Protein AF-A0A838YRC4-F1 (afdb_monomer)

Nearest PDB structures (foldseek):
  6oeq-assembly1_A  TM=2.745E-01  e=8.659E+00  Mus musculus

Solvent-accessible surface area (backbone atoms only — not comparable to full-atom values): 8734 Å² total; per-residue (Å²): 133,85,78,80,69,35,36,32,32,67,36,80,66,61,85,56,97,65,85,72,58,69,72,56,49,56,60,42,71,78,48,55,76,68,41,72,48,38,68,69,56,52,49,63,77,38,36,73,79,56,43,75,80,39,99,44,73,64,60,42,50,54,49,49,51,54,52,50,50,51,35,38,74,52,57,20,32,45,80,48,87,72,80,79,70,55,72,71,60,74,70,47,81,44,73,68,51,55,48,53,58,51,69,70,46,85,72,70,79,71,93,57,100,61,56,71,68,56,53,49,54,48,51,52,50,50,52,52,44,66,74,31,78,83,52,46,62,74,71,75,76,116

pLDDT: mean 70.06, std 13.11, range [34.62, 88.12]

Mean predicted aligned error: 16.29 Å

Radius of gyration: 23.84 Å; Cα contacts (8 Å, |Δi|>4): 95; chains: 1; bounding box: 54×50×56 Å

Structure (mmCIF, N/CA/C/O backbone):
data_AF-A0A838YRC4-F1
#
_entry.id   AF-A0A838YRC4-F1
#
loop_
_atom_site.group_PDB
_atom_site.id
_atom_site.type_symbol
_atom_site.label_atom_id
_atom_site.label_alt_id
_atom_site.label_comp_id
_atom_site.label_asym_id
_atom_site.label_entity_id
_atom_site.label_seq_id
_atom_site.pdbx_PDB_ins_code
_atom_site.Cartn_x
_atom_site.Cartn_y
_atom_site.Cartn_z
_atom_site.occupancy
_atom_site.B_iso_or_equiv
_atom_site.auth_seq_id
_atom_site.auth_comp_id
_atom_site.auth_asym_id
_atom_site.auth_atom_id
_atom_site.pdbx_PDB_model_num
ATOM 1 N N . MET A 1 1 ? 15.020 -0.094 -4.199 1.00 34.62 1 MET A N 1
ATOM 2 C CA . MET A 1 1 ? 13.575 0.152 -4.405 1.00 34.62 1 MET A CA 1
ATOM 3 C C . MET A 1 1 ? 12.860 -0.010 -3.074 1.00 34.62 1 MET A C 1
ATOM 5 O O . MET A 1 1 ? 12.968 -1.078 -2.488 1.00 34.62 1 MET A O 1
ATOM 9 N N . ARG A 1 2 ? 12.194 1.032 -2.556 1.00 41.19 2 ARG A N 1
ATOM 10 C CA . ARG A 1 2 ? 11.286 0.878 -1.407 1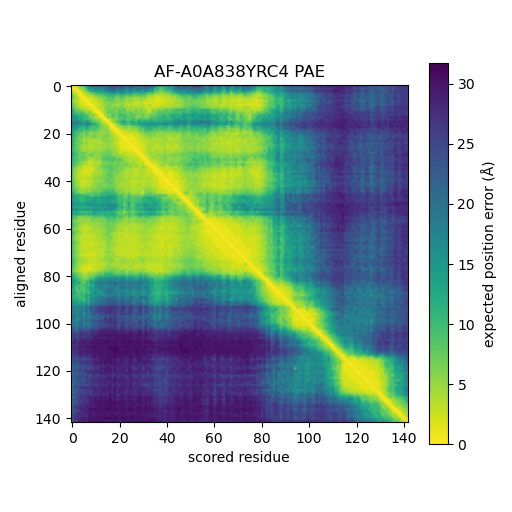.00 41.19 2 ARG A CA 1
ATOM 11 C C . ARG A 1 2 ? 9.990 0.270 -1.941 1.00 41.19 2 ARG A C 1
ATOM 13 O O . ARG A 1 2 ? 9.345 0.881 -2.784 1.00 41.19 2 ARG A O 1
ATOM 20 N N . THR A 1 3 ? 9.649 -0.939 -1.512 1.00 54.81 3 THR A N 1
ATOM 21 C CA . THR A 1 3 ? 8.352 -1.557 -1.811 1.00 54.81 3 THR A CA 1
ATOM 22 C C . THR A 1 3 ? 7.251 -0.694 -1.206 1.00 54.81 3 THR A C 1
ATOM 24 O O . THR A 1 3 ? 7.302 -0.400 -0.010 1.00 54.81 3 THR A O 1
ATOM 27 N N . ALA A 1 4 ? 6.291 -0.254 -2.020 1.00 67.31 4 ALA A N 1
ATOM 28 C CA . ALA A 1 4 ? 5.152 0.512 -1.533 1.00 67.31 4 ALA A CA 1
ATOM 29 C C . ALA A 1 4 ? 4.365 -0.332 -0.521 1.00 67.31 4 ALA A C 1
ATOM 31 O O . ALA A 1 4 ? 4.039 -1.489 -0.785 1.00 67.31 4 ALA A O 1
ATOM 32 N N . THR A 1 5 ? 4.098 0.233 0.656 1.00 79.00 5 THR A 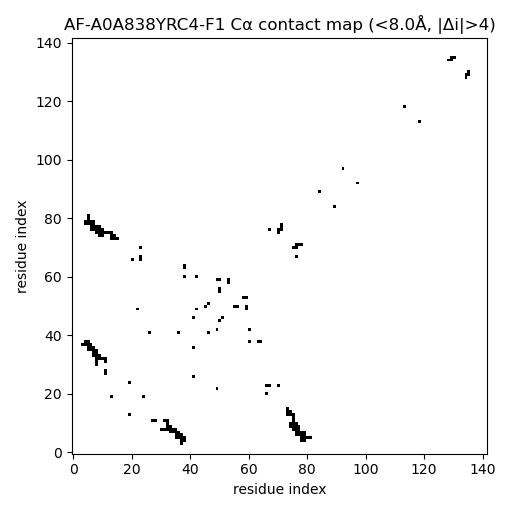N 1
ATOM 33 C CA . THR A 1 5 ? 3.295 -0.436 1.680 1.00 79.00 5 THR A CA 1
ATOM 34 C C . THR A 1 5 ? 1.841 -0.461 1.232 1.00 79.00 5 THR A C 1
ATOM 36 O O . THR A 1 5 ? 1.260 0.589 0.953 1.00 79.00 5 THR A O 1
ATOM 39 N N . ILE A 1 6 ? 1.268 -1.659 1.182 1.00 84.31 6 ILE A N 1
ATOM 40 C CA . ILE A 1 6 ? -0.097 -1.896 0.725 1.00 84.31 6 ILE A CA 1
ATOM 41 C C . ILE A 1 6 ? -1.001 -2.108 1.929 1.00 84.31 6 ILE A C 1
ATOM 43 O O . ILE A 1 6 ? -0.653 -2.828 2.872 1.00 84.31 6 ILE A O 1
ATOM 47 N N . TYR A 1 7 ? -2.165 -1.480 1.872 1.00 85.44 7 TYR A N 1
ATOM 48 C CA . TYR A 1 7 ? -3.171 -1.495 2.914 1.00 85.44 7 TYR A CA 1
ATOM 49 C C . TYR A 1 7 ? -4.457 -2.116 2.371 1.00 85.44 7 TYR A C 1
ATOM 51 O O . TYR A 1 7 ? -4.830 -1.867 1.231 1.00 85.44 7 TYR A O 1
ATOM 59 N N . GLU A 1 8 ? -5.112 -2.937 3.184 1.00 87.06 8 GLU A N 1
ATOM 60 C CA . GLU A 1 8 ? -6.396 -3.569 2.873 1.00 87.06 8 GLU A CA 1
ATOM 61 C C . GLU A 1 8 ? -7.407 -3.213 3.961 1.00 87.06 8 GLU A C 1
ATOM 63 O O . GLU A 1 8 ? -7.113 -3.369 5.156 1.00 87.06 8 GLU A O 1
ATOM 68 N N . VAL A 1 9 ? -8.583 -2.737 3.552 1.00 86.62 9 VAL A N 1
ATOM 69 C CA . VAL A 1 9 ? -9.667 -2.358 4.465 1.00 86.62 9 VAL A CA 1
ATOM 70 C C . VAL A 1 9 ? -10.345 -3.613 4.999 1.00 86.62 9 VAL A C 1
ATOM 72 O O . VAL A 1 9 ? -10.867 -4.425 4.242 1.00 86.62 9 VAL A O 1
ATOM 75 N N . ILE A 1 10 ? -10.343 -3.775 6.319 1.00 84.25 10 ILE A N 1
ATOM 76 C CA . ILE A 1 10 ? -10.989 -4.891 7.023 1.00 84.25 10 ILE A CA 1
ATOM 77 C C . ILE A 1 10 ? -12.352 -4.469 7.569 1.00 84.25 10 ILE A C 1
ATOM 79 O O . ILE A 1 10 ? -13.286 -5.264 7.592 1.00 84.25 10 ILE A O 1
ATOM 83 N N . SER A 1 11 ? -12.448 -3.235 8.061 1.00 81.06 11 SER A N 1
ATOM 84 C CA . SER A 1 11 ? -13.648 -2.697 8.693 1.00 81.06 11 SER A CA 1
ATOM 85 C C . SER A 1 11 ? -13.702 -1.192 8.485 1.00 81.06 11 SER A C 1
ATOM 87 O O . SER A 1 11 ? -12.670 -0.524 8.517 1.00 81.06 11 SER A O 1
ATOM 89 N N . ILE A 1 12 ? -14.911 -0.668 8.304 1.00 76.88 12 ILE A N 1
ATOM 90 C CA . ILE A 1 12 ? -15.170 0.769 8.150 1.00 76.88 12 ILE A CA 1
ATOM 91 C C . ILE A 1 12 ? -15.455 1.401 9.520 1.00 76.88 12 ILE A C 1
ATOM 93 O O . ILE A 1 12 ? -15.085 2.545 9.778 1.00 76.88 12 ILE A O 1
ATOM 97 N N . THR A 1 13 ? -16.053 0.638 10.439 1.00 75.19 13 THR A N 1
ATOM 98 C CA . THR A 1 13 ? -16.368 1.092 11.795 1.00 75.19 13 THR A CA 1
ATOM 99 C C . THR A 1 13 ? -15.331 0.597 12.805 1.00 75.19 13 THR A C 1
ATOM 101 O O . THR A 1 13 ? -14.897 -0.564 12.738 1.00 75.19 13 THR A O 1
ATOM 104 N N . PRO A 1 14 ? -14.891 1.463 13.739 1.00 69.25 14 PRO A N 1
ATOM 105 C CA . PRO A 1 14 ? -13.958 1.066 14.783 1.00 69.25 14 PRO A CA 1
ATOM 106 C C . PRO A 1 14 ? -14.661 0.127 15.763 1.00 69.25 14 PRO A C 1
ATOM 108 O O . PRO A 1 14 ? -15.823 0.319 16.110 1.00 69.25 14 PRO A O 1
ATOM 111 N N . LYS A 1 15 ? -13.946 -0.909 16.214 1.00 67.25 15 LYS A N 1
ATOM 112 C CA . LYS A 1 15 ? -14.446 -1.814 17.267 1.00 67.25 15 LYS A CA 1
ATOM 113 C C . LYS A 1 15 ? -14.405 -1.171 18.651 1.00 67.25 15 LYS A C 1
ATOM 115 O O . LYS A 1 15 ? -15.096 -1.617 19.559 1.00 67.25 15 LYS A O 1
ATOM 120 N N . SER A 1 16 ? -13.552 -0.169 18.820 1.00 63.31 16 SER A N 1
ATOM 121 C CA . SER A 1 16 ? -13.451 0.638 20.026 1.00 63.31 16 SER A CA 1
ATOM 122 C C . SER A 1 16 ? -14.352 1.870 19.898 1.00 63.31 16 SER A C 1
ATOM 124 O O . SER A 1 16 ? -14.577 2.381 18.803 1.00 63.31 16 SER A O 1
ATOM 126 N N . ASN A 1 17 ? -14.830 2.398 21.027 1.00 64.00 17 ASN A N 1
ATOM 127 C CA . ASN A 1 17 ? -15.654 3.615 21.078 1.00 64.00 17 ASN A CA 1
ATOM 128 C C . ASN A 1 17 ? -14.832 4.908 20.836 1.00 64.00 17 ASN A C 1
ATOM 130 O O . ASN A 1 17 ? -15.173 5.985 21.323 1.00 64.00 17 ASN A O 1
ATOM 134 N N . ILE A 1 18 ? -13.695 4.801 20.140 1.00 71.00 18 ILE A N 1
ATOM 135 C CA . ILE A 1 18 ? -12.749 5.894 19.921 1.00 71.00 18 ILE A CA 1
ATOM 136 C C . ILE A 1 18 ? -13.217 6.729 18.729 1.00 71.00 18 ILE A C 1
ATOM 138 O O . ILE A 1 18 ? -13.450 6.222 17.630 1.00 71.00 18 ILE A O 1
ATOM 142 N N . LYS A 1 19 ? -13.316 8.044 18.938 1.00 75.56 19 LYS A N 1
ATOM 143 C CA . LYS A 1 19 ? -13.669 8.997 17.885 1.00 75.56 19 LYS A CA 1
ATOM 144 C C . LYS A 1 19 ? -12.523 9.091 16.872 1.00 75.56 19 LYS A C 1
ATOM 146 O O . LYS A 1 19 ? -11.445 9.595 17.185 1.00 75.56 19 LYS A O 1
ATOM 151 N N . LEU A 1 20 ? -12.751 8.587 15.660 1.00 76.19 20 LEU A N 1
ATOM 152 C CA . LEU A 1 20 ? -11.778 8.659 14.569 1.00 76.19 20 LEU A CA 1
ATOM 153 C C . LEU A 1 20 ? -11.639 10.104 14.057 1.00 76.19 20 LEU A C 1
ATOM 155 O O . LEU A 1 20 ? -12.632 10.833 14.015 1.00 76.19 20 LEU A O 1
ATOM 159 N N . PRO A 1 21 ? -10.440 10.522 13.609 1.00 81.75 21 PRO A N 1
ATOM 160 C CA . PRO A 1 21 ? -10.267 11.806 12.939 1.00 81.75 21 PRO A CA 1
ATOM 161 C C . PRO A 1 21 ? -11.161 11.912 11.694 1.00 81.75 21 PRO A C 1
ATOM 163 O O . PRO A 1 21 ? -11.187 10.992 10.877 1.00 81.75 21 PRO A O 1
ATOM 166 N N . GLU A 1 22 ? -11.825 13.054 11.494 1.00 80.31 22 GLU A N 1
ATOM 167 C CA . GLU A 1 22 ? -12.774 13.270 10.382 1.00 80.31 22 GLU A CA 1
ATOM 168 C C . GLU A 1 22 ? -12.164 12.977 9.005 1.00 80.31 22 GLU A C 1
ATOM 170 O O . GLU A 1 22 ? -12.812 12.415 8.126 1.00 80.31 22 GLU A O 1
ATOM 175 N N . LYS A 1 23 ? -10.881 13.310 8.821 1.00 79.06 23 LYS A N 1
ATOM 176 C CA . LYS A 1 23 ? -10.151 13.033 7.576 1.00 79.06 23 LYS A CA 1
ATOM 177 C C . LYS A 1 23 ? -10.044 11.534 7.295 1.00 79.06 23 LYS A C 1
ATOM 179 O O . LYS A 1 23 ? -10.194 11.121 6.153 1.00 79.06 23 LYS A O 1
ATOM 184 N N . LEU A 1 24 ? -9.794 10.729 8.329 1.00 79.56 24 LEU A N 1
ATOM 185 C CA . LEU A 1 24 ? -9.702 9.276 8.201 1.00 79.56 24 LEU A CA 1
ATOM 186 C C . LEU A 1 24 ? -11.083 8.662 7.958 1.00 79.56 24 LEU A C 1
ATOM 188 O O . LEU A 1 24 ? -11.194 7.755 7.143 1.00 79.56 24 LEU A O 1
ATOM 192 N N . GLN A 1 25 ? -12.126 9.188 8.608 1.00 80.31 25 GLN A N 1
ATOM 193 C CA . GLN A 1 25 ? -13.502 8.765 8.348 1.00 80.31 25 GLN A CA 1
ATOM 194 C C . GLN A 1 25 ? -13.885 9.004 6.890 1.00 80.31 25 GLN A C 1
ATOM 196 O O . GLN A 1 25 ? -14.334 8.073 6.244 1.00 80.31 25 GLN A O 1
ATOM 201 N N . ARG A 1 26 ? -13.622 10.194 6.333 1.00 81.81 26 ARG A N 1
ATOM 202 C CA . ARG A 1 26 ? -13.906 10.477 4.914 1.00 81.81 26 ARG A CA 1
ATOM 203 C C . ARG A 1 26 ? -13.196 9.509 3.966 1.00 81.81 26 ARG A C 1
ATOM 205 O O . ARG A 1 26 ? -13.826 8.994 3.056 1.00 81.81 26 ARG A O 1
ATOM 212 N N . ILE A 1 27 ? -11.911 9.235 4.207 1.00 81.12 27 ILE A N 1
ATOM 213 C CA . ILE A 1 27 ? -11.139 8.292 3.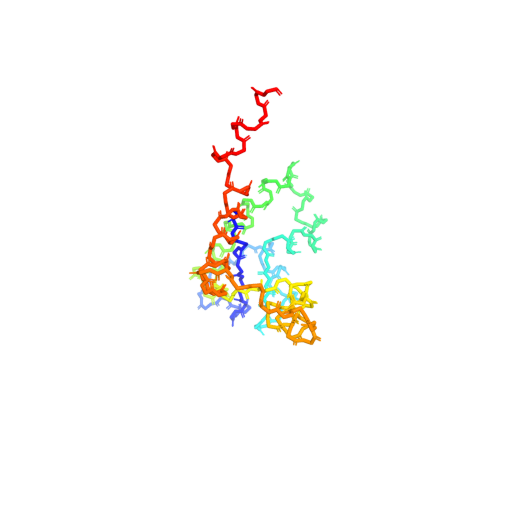383 1.00 81.12 27 ILE A CA 1
ATOM 214 C C . ILE A 1 27 ? -11.730 6.878 3.462 1.00 81.12 27 ILE A C 1
ATOM 216 O O . ILE A 1 27 ? -11.816 6.206 2.444 1.00 81.12 27 ILE A O 1
ATOM 220 N N . LEU A 1 28 ? -12.125 6.418 4.654 1.00 79.19 28 LEU A N 1
ATOM 221 C CA . LEU A 1 28 ? -12.667 5.069 4.843 1.00 79.19 28 LEU A CA 1
ATOM 222 C C . LEU A 1 28 ? -14.129 4.932 4.395 1.00 79.19 28 LEU A C 1
ATOM 224 O O . LEU A 1 28 ? -14.516 3.842 3.998 1.00 79.19 28 LEU A O 1
ATOM 228 N N . SER A 1 29 ? -14.929 6.000 4.445 1.00 79.69 29 SER A N 1
ATOM 229 C CA . SER A 1 29 ? -16.331 5.991 4.002 1.00 79.69 29 SER A CA 1
ATOM 230 C C . SER A 1 29 ? -16.478 5.792 2.496 1.00 79.69 29 SER A C 1
ATOM 232 O O . SER A 1 29 ? -17.451 5.193 2.049 1.00 79.69 29 SER A O 1
ATOM 234 N N . ASP A 1 30 ? -15.517 6.287 1.719 1.00 82.31 30 ASP A N 1
ATOM 235 C CA . ASP A 1 30 ? -15.504 6.145 0.260 1.00 82.31 30 ASP A CA 1
ATOM 236 C C . ASP A 1 30 ? -14.971 4.780 -0.207 1.00 82.31 30 ASP A C 1
ATOM 238 O O . ASP A 1 30 ? -15.011 4.466 -1.399 1.00 82.31 30 ASP A O 1
ATOM 242 N N . GLU A 1 31 ? -14.412 3.987 0.706 1.00 82.25 31 GLU A N 1
ATOM 243 C CA . GLU A 1 31 ? -13.767 2.715 0.411 1.00 82.25 31 GLU A CA 1
ATOM 244 C C . GLU A 1 31 ? -14.650 1.542 0.856 1.00 82.25 31 GLU A C 1
ATOM 246 O O . GLU A 1 31 ? -15.300 1.567 1.900 1.00 82.25 31 GLU A O 1
ATOM 251 N N . SER A 1 32 ? -14.676 0.479 0.053 1.00 83.00 32 SER A N 1
ATOM 252 C CA . SER A 1 32 ? -15.421 -0.742 0.379 1.00 83.00 32 SER A CA 1
ATOM 253 C C . SER A 1 32 ? -14.582 -1.695 1.233 1.00 83.00 32 SER A C 1
ATOM 255 O O . SER A 1 32 ? -13.354 -1.731 1.140 1.00 83.00 32 SER A O 1
ATOM 257 N N . VAL A 1 33 ? -15.237 -2.508 2.070 1.00 85.00 33 VAL A N 1
ATOM 258 C CA . VAL A 1 33 ? -14.544 -3.567 2.822 1.00 85.00 33 VAL A CA 1
ATOM 259 C C . VAL A 1 33 ? -13.889 -4.537 1.836 1.00 85.00 33 VAL A C 1
ATOM 261 O O . VAL A 1 33 ? -14.544 -5.054 0.936 1.00 85.00 33 VAL A O 1
ATOM 264 N N . GLY A 1 34 ? -12.592 -4.789 2.015 1.00 81.00 34 GLY A N 1
ATOM 265 C CA . GLY A 1 34 ? -11.772 -5.592 1.109 1.00 81.00 34 GLY A CA 1
ATOM 266 C C . GLY A 1 34 ? -11.043 -4.789 0.030 1.00 81.00 34 GLY A C 1
ATOM 267 O O . GLY A 1 34 ? -10.242 -5.379 -0.700 1.00 81.00 34 GLY A O 1
ATOM 268 N N . SER A 1 35 ? -11.258 -3.469 -0.068 1.00 83.94 35 SER A N 1
ATOM 269 C CA . SER A 1 35 ? -10.486 -2.635 -0.989 1.00 83.94 35 SER A CA 1
ATOM 270 C C . SER A 1 35 ? -9.010 -2.594 -0.588 1.00 83.94 35 SER A C 1
ATOM 272 O O . SER A 1 35 ? -8.644 -2.690 0.590 1.00 83.94 35 SER A O 1
ATOM 274 N N . ILE A 1 36 ? -8.150 -2.510 -1.601 1.00 85.38 36 ILE A N 1
ATOM 275 C CA . ILE A 1 36 ? -6.698 -2.487 -1.456 1.00 85.38 36 ILE A CA 1
ATOM 276 C C . ILE A 1 36 ? -6.202 -1.171 -2.033 1.00 85.38 36 ILE A C 1
ATOM 278 O O . ILE A 1 36 ? -6.541 -0.833 -3.165 1.00 85.38 36 ILE A O 1
ATOM 282 N N . PHE A 1 37 ? -5.376 -0.459 -1.276 1.00 85.62 37 PHE A N 1
ATOM 283 C CA . PHE A 1 37 ? -4.809 0.806 -1.717 1.00 85.62 37 PHE A CA 1
ATOM 284 C C . PHE A 1 37 ? -3.379 1.007 -1.218 1.00 85.62 37 PHE A C 1
ATOM 286 O O . PHE A 1 37 ? -2.904 0.407 -0.245 1.00 85.62 37 PHE A O 1
ATOM 293 N N . THR A 1 38 ? -2.695 1.928 -1.881 1.00 84.56 38 THR A N 1
ATOM 294 C CA . THR A 1 38 ? -1.406 2.486 -1.481 1.00 84.56 38 THR A CA 1
ATOM 295 C C . THR A 1 38 ? -1.563 3.941 -1.037 1.00 84.56 38 THR A C 1
ATOM 297 O O . THR A 1 38 ? -2.498 4.643 -1.419 1.00 84.56 38 THR A O 1
ATOM 300 N N . ILE A 1 39 ? -0.610 4.436 -0.241 1.00 83.50 39 ILE A N 1
ATOM 301 C CA . ILE A 1 39 ? -0.618 5.840 0.218 1.00 83.50 39 ILE A CA 1
ATOM 302 C C . ILE A 1 39 ? -0.558 6.806 -0.975 1.00 83.50 39 ILE A C 1
ATOM 304 O O . ILE A 1 39 ? -1.204 7.851 -0.964 1.00 83.50 39 ILE A O 1
ATOM 308 N N . SER A 1 40 ? 0.193 6.445 -2.017 1.00 81.94 40 SER A N 1
ATOM 309 C CA . SER A 1 40 ? 0.281 7.204 -3.266 1.00 81.94 40 SER A CA 1
ATOM 310 C C . SER A 1 40 ? -1.066 7.341 -3.973 1.00 81.94 40 SER A C 1
ATOM 312 O O . SER A 1 40 ? -1.389 8.426 -4.446 1.00 81.94 40 SER A O 1
ATOM 314 N N . GLU A 1 41 ? -1.865 6.275 -4.025 1.00 83.31 41 GLU A N 1
ATOM 315 C CA . GLU A 1 41 ? -3.188 6.307 -4.662 1.00 83.31 41 GLU A CA 1
ATOM 316 C C . GLU A 1 41 ? -4.156 7.195 -3.884 1.00 83.31 41 GLU A C 1
ATOM 318 O O . GLU A 1 41 ? -4.823 8.031 -4.490 1.00 83.31 41 GLU A O 1
ATOM 323 N N . ILE A 1 42 ? -4.164 7.100 -2.549 1.00 83.62 42 ILE A N 1
ATOM 324 C CA . ILE A 1 42 ? -4.970 7.987 -1.696 1.00 83.62 42 ILE A CA 1
ATOM 325 C C . ILE A 1 42 ? -4.558 9.446 -1.890 1.00 83.62 42 ILE A C 1
ATOM 327 O O . ILE A 1 42 ? -5.417 10.312 -2.038 1.00 83.62 42 ILE A O 1
ATOM 331 N N . LEU A 1 43 ? -3.257 9.737 -1.916 1.00 80.94 43 LEU A N 1
ATOM 332 C CA . LEU A 1 43 ? -2.775 11.103 -2.123 1.00 80.94 43 LEU A CA 1
ATOM 333 C C . LEU A 1 43 ? -3.161 11.667 -3.485 1.00 80.94 43 LEU A C 1
ATOM 335 O O . LEU A 1 43 ? -3.428 12.860 -3.574 1.00 80.94 43 LEU A O 1
ATOM 339 N N . ASN A 1 44 ? -3.197 10.837 -4.525 1.00 81.44 44 ASN A N 1
ATOM 340 C CA . ASN A 1 44 ? -3.642 11.269 -5.844 1.00 81.44 44 ASN A CA 1
ATOM 341 C C . ASN A 1 44 ? -5.163 11.492 -5.864 1.00 81.44 44 ASN A C 1
ATOM 343 O O . ASN A 1 44 ? -5.609 12.564 -6.277 1.00 81.44 44 ASN A O 1
ATOM 347 N N . LYS A 1 45 ? -5.940 10.527 -5.348 1.00 81.12 45 LYS A N 1
ATOM 348 C CA . LYS A 1 45 ? -7.414 10.550 -5.314 1.00 81.12 45 LYS A CA 1
ATOM 349 C C . LYS A 1 45 ? -7.961 11.709 -4.475 1.00 81.12 45 LYS A C 1
ATOM 351 O O . LYS A 1 45 ? -8.877 12.397 -4.904 1.00 81.12 45 LYS A O 1
ATOM 356 N N . TYR A 1 46 ? -7.353 11.971 -3.320 1.00 75.31 46 TYR A N 1
ATOM 357 C CA . TYR A 1 46 ? -7.784 13.002 -2.369 1.00 75.31 46 TYR A CA 1
ATOM 358 C C . TYR A 1 46 ? -6.842 14.206 -2.318 1.00 75.31 46 TYR A C 1
ATOM 360 O O . TYR A 1 46 ? -6.832 14.950 -1.334 1.00 75.31 46 TYR A O 1
ATOM 368 N N . SER A 1 47 ? -6.046 14.414 -3.369 1.00 70.38 47 SER A N 1
ATOM 369 C CA . SER A 1 47 ? -5.079 15.514 -3.464 1.00 70.38 47 SER A CA 1
ATOM 370 C C . SER A 1 47 ? -5.704 16.858 -3.080 1.00 70.38 47 SER A C 1
ATOM 372 O O . SER A 1 47 ? -5.174 17.539 -2.211 1.00 70.38 47 SER A O 1
ATOM 374 N N . ALA A 1 48 ? -6.876 17.203 -3.613 1.00 67.75 48 ALA A N 1
ATOM 375 C CA . ALA A 1 48 ? -7.546 18.467 -3.303 1.00 67.75 48 ALA A CA 1
ATOM 376 C C . ALA A 1 48 ? -8.038 18.585 -1.843 1.00 67.75 48 ALA A C 1
ATOM 378 O O . ALA A 1 48 ? -7.916 19.652 -1.243 1.00 67.75 48 ALA A O 1
ATOM 379 N N . SER A 1 49 ? -8.569 17.512 -1.238 1.00 67.19 49 SER A N 1
ATOM 380 C CA . SER A 1 49 ? -9.147 17.573 0.118 1.00 67.19 49 SER A CA 1
ATOM 381 C C . SER A 1 49 ? -8.115 17.381 1.230 1.00 67.19 49 SER A C 1
ATOM 383 O O . SER A 1 49 ? -8.303 17.877 2.340 1.00 67.19 49 SER A O 1
ATOM 385 N N . ILE A 1 50 ? -7.042 16.633 0.958 1.00 64.88 50 ILE A N 1
ATOM 386 C CA . ILE A 1 50 ? -5.968 16.377 1.919 1.00 64.88 50 ILE A CA 1
ATOM 387 C C . ILE A 1 50 ? -4.919 17.485 1.836 1.00 64.88 50 ILE A C 1
ATOM 389 O O . ILE A 1 50 ? -4.503 17.970 2.886 1.00 64.88 50 ILE A O 1
ATOM 393 N N . LEU A 1 51 ? -4.510 17.917 0.634 1.00 63.75 51 LEU A N 1
ATOM 394 C CA . LEU A 1 51 ? -3.429 18.901 0.470 1.00 63.75 51 LEU A CA 1
ATOM 395 C C . LEU A 1 51 ? -3.860 20.340 0.765 1.00 63.75 51 LEU A C 1
ATOM 397 O O . LEU A 1 51 ? -2.996 21.146 1.087 1.00 63.75 51 LEU A O 1
ATOM 401 N N . SER A 1 52 ? -5.156 20.671 0.737 1.00 65.56 52 SER A N 1
ATOM 402 C CA . SER A 1 52 ? -5.636 22.027 1.063 1.00 65.56 52 SER A CA 1
ATOM 403 C C . SER A 1 52 ? -5.264 22.490 2.479 1.00 65.56 52 SER A C 1
ATOM 405 O O . SER A 1 52 ? -5.205 23.687 2.737 1.00 65.56 52 SER A O 1
ATOM 407 N N . GLY A 1 53 ? -4.966 21.552 3.388 1.00 66.75 53 GLY A N 1
ATOM 408 C CA . GLY A 1 53 ? -4.533 21.838 4.757 1.00 66.75 53 GLY A CA 1
ATOM 409 C C . GLY A 1 53 ? -3.026 21.731 5.018 1.00 66.75 53 GLY A C 1
ATOM 410 O O . GLY A 1 53 ? -2.621 21.923 6.164 1.00 66.75 53 GLY A O 1
ATOM 411 N N . TYR A 1 54 ? -2.190 21.397 4.024 1.00 74.12 54 TYR A N 1
ATOM 412 C CA . TYR A 1 54 ? -0.749 21.182 4.231 1.00 74.12 54 TYR A CA 1
ATOM 413 C C . TYR A 1 54 ? 0.103 21.948 3.219 1.00 74.12 54 TYR A C 1
ATOM 415 O O . TYR A 1 54 ? -0.143 21.914 2.020 1.00 74.12 54 TYR A O 1
ATOM 423 N N . LYS A 1 55 ? 1.181 22.579 3.706 1.00 70.81 55 LYS A N 1
ATOM 424 C CA . LYS A 1 55 ? 2.118 23.350 2.870 1.00 70.81 55 LYS A CA 1
ATOM 425 C C . LYS A 1 55 ? 2.857 22.501 1.827 1.00 70.81 55 LYS A C 1
ATOM 427 O O . LYS A 1 55 ? 3.234 23.028 0.788 1.00 70.81 55 LYS A O 1
ATOM 432 N N . THR A 1 56 ? 3.094 21.213 2.093 1.00 80.75 56 THR A N 1
ATOM 433 C CA . THR A 1 56 ? 3.846 20.323 1.191 1.00 80.75 56 THR A CA 1
ATOM 434 C C . THR A 1 56 ? 3.237 18.922 1.111 1.00 80.75 56 THR A C 1
ATOM 436 O O . THR A 1 56 ? 2.616 18.430 2.060 1.00 80.75 56 THR A O 1
ATOM 439 N N . LYS A 1 57 ? 3.465 18.241 -0.023 1.00 79.75 57 LYS A N 1
ATOM 440 C CA . LYS A 1 57 ? 3.043 16.844 -0.243 1.00 79.75 57 LYS A CA 1
ATOM 441 C C . LYS A 1 57 ? 3.656 15.879 0.776 1.00 79.75 57 LYS A C 1
ATOM 443 O O . LYS A 1 57 ? 3.008 14.918 1.173 1.00 79.75 57 LYS A O 1
ATOM 448 N N . GLU A 1 58 ? 4.876 16.149 1.231 1.00 81.25 58 GLU A N 1
ATOM 449 C CA . GLU A 1 58 ? 5.574 15.325 2.224 1.00 81.25 58 GLU A CA 1
ATOM 450 C C . GLU A 1 58 ? 4.911 15.386 3.602 1.00 81.25 58 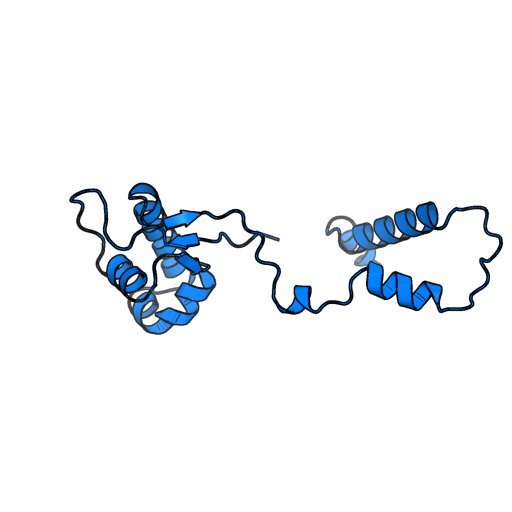GLU A C 1
ATOM 452 O O . GLU A 1 58 ? 4.743 14.358 4.258 1.00 81.25 58 GLU A O 1
ATOM 457 N N . VAL A 1 59 ? 4.464 16.570 4.032 1.00 81.19 59 VAL A N 1
ATOM 458 C CA . VAL A 1 59 ? 3.749 16.720 5.309 1.00 81.19 59 VAL A CA 1
ATOM 459 C C . VAL A 1 59 ? 2.403 15.992 5.257 1.00 81.19 59 VAL A C 1
ATOM 461 O O . VAL A 1 59 ? 2.041 15.292 6.207 1.00 81.19 59 VAL A O 1
ATOM 464 N N . ALA A 1 60 ? 1.690 16.079 4.132 1.00 80.31 60 ALA A N 1
ATOM 465 C CA . ALA A 1 60 ? 0.463 15.316 3.917 1.00 80.31 60 ALA A CA 1
ATOM 466 C C . ALA A 1 60 ? 0.714 13.797 3.938 1.00 80.31 60 ALA A C 1
ATOM 468 O O . ALA A 1 60 ? -0.031 13.059 4.584 1.00 80.31 60 ALA A O 1
ATOM 469 N N . TYR A 1 61 ? 1.796 13.341 3.300 1.00 84.69 61 TYR A N 1
ATOM 470 C CA . TYR A 1 61 ? 2.211 11.937 3.289 1.00 84.69 61 TYR A CA 1
ATOM 471 C C . TYR A 1 61 ? 2.493 11.411 4.705 1.00 84.69 61 TYR A C 1
ATOM 473 O O . TYR A 1 61 ? 1.945 10.384 5.108 1.00 84.69 61 TYR A O 1
ATOM 481 N N . ASN A 1 62 ? 3.280 12.142 5.497 1.00 83.44 62 ASN A N 1
ATOM 482 C CA . ASN A 1 62 ? 3.588 11.761 6.880 1.00 83.44 62 ASN A CA 1
ATOM 483 C C . ASN A 1 62 ? 2.339 11.771 7.770 1.00 83.44 62 ASN A C 1
ATOM 485 O O . ASN A 1 62 ? 2.163 10.894 8.616 1.00 83.44 62 ASN A O 1
ATOM 489 N N . THR A 1 63 ? 1.430 12.722 7.548 1.00 84.06 63 THR A N 1
ATOM 490 C CA . THR A 1 63 ? 0.167 12.767 8.290 1.00 84.06 63 THR A CA 1
ATOM 491 C C . THR A 1 63 ? -0.720 11.568 7.957 1.00 84.06 63 THR A C 1
ATOM 493 O O . THR A 1 63 ? -1.290 10.959 8.861 1.00 84.06 63 THR A O 1
ATOM 496 N N . LEU A 1 64 ? -0.787 11.168 6.684 1.00 86.19 64 LEU A N 1
ATOM 497 C CA . LEU A 1 64 ? -1.491 9.956 6.261 1.00 86.19 64 LEU A CA 1
ATOM 498 C C . LEU A 1 64 ? -0.898 8.688 6.872 1.00 86.19 64 LEU A C 1
ATOM 500 O O . LEU A 1 64 ? -1.654 7.823 7.304 1.00 86.19 64 LEU A O 1
ATOM 504 N N . ILE A 1 65 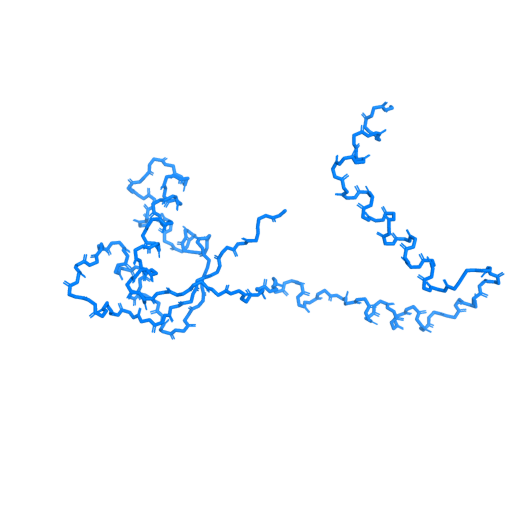? 0.430 8.584 6.968 1.00 86.69 65 ILE A N 1
ATOM 505 C CA . ILE A 1 65 ? 1.078 7.463 7.665 1.00 86.69 65 ILE A CA 1
ATOM 506 C C . ILE A 1 65 ? 0.601 7.383 9.115 1.00 86.69 65 ILE A C 1
ATOM 508 O O . ILE A 1 65 ? 0.237 6.302 9.581 1.00 86.69 65 ILE A O 1
ATOM 512 N N . ASN A 1 66 ? 0.561 8.515 9.817 1.00 87.12 66 ASN A N 1
ATOM 513 C CA . ASN A 1 66 ? 0.110 8.553 11.205 1.00 87.12 66 ASN A CA 1
ATOM 514 C C . ASN A 1 66 ? -1.371 8.162 11.331 1.00 87.12 66 ASN A C 1
ATOM 516 O O . ASN A 1 66 ? -1.721 7.361 12.198 1.00 87.12 66 ASN A O 1
ATOM 520 N N . LEU A 1 67 ? -2.232 8.647 10.432 1.00 86.44 67 LEU A N 1
ATOM 521 C CA . LEU A 1 67 ? -3.651 8.273 10.396 1.00 86.44 67 LEU A CA 1
ATOM 522 C C . LEU A 1 67 ? -3.850 6.777 10.114 1.00 86.44 67 LEU A C 1
ATOM 524 O O . LEU A 1 67 ? -4.649 6.126 10.784 1.00 86.44 67 LEU A O 1
ATOM 528 N N . LEU A 1 68 ? -3.095 6.208 9.173 1.00 87.12 68 LEU A N 1
ATOM 529 C CA . LEU A 1 68 ? -3.145 4.777 8.867 1.00 87.12 68 LEU A CA 1
ATOM 530 C C . LEU A 1 68 ? -2.570 3.919 9.999 1.00 87.12 68 LEU A C 1
ATOM 532 O O . LEU A 1 68 ? -3.036 2.802 10.212 1.00 87.12 68 LEU A O 1
ATOM 536 N N . SER A 1 69 ? -1.604 4.434 10.762 1.00 87.75 69 SER A N 1
ATOM 537 C CA . SER A 1 69 ? -1.113 3.781 11.981 1.00 87.75 69 SER A CA 1
ATOM 538 C C . SER A 1 69 ? -2.222 3.663 13.034 1.00 87.75 69 SER A C 1
ATOM 540 O O . SER A 1 69 ? -2.427 2.586 13.597 1.00 87.75 69 SER A O 1
ATOM 542 N N . ILE A 1 70 ? -3.007 4.731 13.227 1.00 86.00 70 ILE A N 1
ATOM 543 C CA . ILE A 1 70 ? -4.198 4.715 14.093 1.00 86.00 70 ILE A CA 1
ATOM 544 C C . ILE A 1 70 ? -5.226 3.715 13.550 1.00 86.00 70 ILE A C 1
ATOM 546 O O . ILE A 1 70 ? -5.663 2.830 14.282 1.00 86.00 70 ILE A O 1
ATOM 550 N N . ALA A 1 71 ? -5.545 3.776 12.254 1.00 85.69 71 ALA A N 1
ATOM 551 C CA . ALA A 1 71 ? -6.495 2.858 11.622 1.00 85.69 71 ALA A CA 1
ATOM 552 C C . ALA A 1 71 ? -6.083 1.382 11.773 1.00 85.69 71 ALA A C 1
ATOM 554 O O . ALA A 1 71 ? -6.920 0.505 11.993 1.00 85.69 71 ALA A O 1
ATOM 555 N N . LYS A 1 72 ? -4.778 1.105 11.699 1.00 87.50 72 LYS A N 1
ATOM 556 C CA . LYS A 1 72 ? -4.211 -0.227 11.914 1.00 87.50 72 LYS A CA 1
ATOM 557 C C . LYS A 1 72 ? -4.341 -0.681 13.365 1.00 87.50 72 LYS A C 1
ATOM 559 O O . LYS A 1 72 ? -4.689 -1.837 13.603 1.00 87.50 72 LYS A O 1
ATOM 564 N N . LYS A 1 73 ? -4.092 0.212 14.328 1.00 86.25 73 LYS A N 1
ATOM 565 C CA . LYS A 1 73 ? -4.277 -0.068 15.760 1.00 86.25 73 LYS A CA 1
ATOM 566 C C . LYS A 1 73 ? -5.736 -0.418 16.072 1.00 86.25 73 LYS A C 1
ATOM 568 O O . LYS A 1 73 ? -5.987 -1.388 16.781 1.00 86.25 73 LYS A O 1
ATOM 573 N N . GLU A 1 74 ? -6.670 0.290 15.442 1.00 84.00 74 GLU A N 1
ATOM 574 C CA . GLU A 1 74 ? -8.116 0.057 15.562 1.00 84.00 74 GLU A CA 1
ATOM 575 C C . GLU 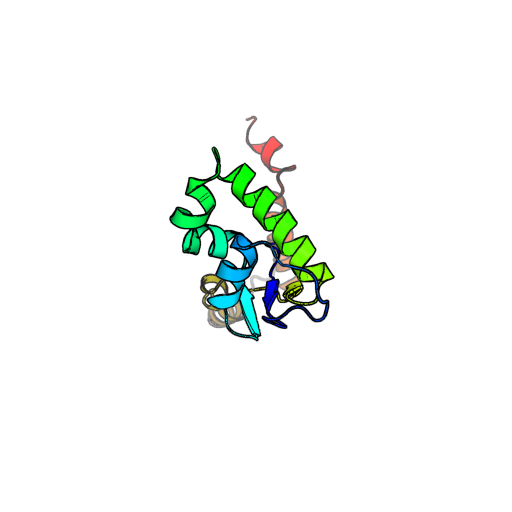A 1 74 ? -8.647 -1.111 14.713 1.00 84.00 74 GLU A C 1
ATOM 577 O O . GLU A 1 74 ? -9.849 -1.374 14.692 1.00 84.00 74 GLU A O 1
ATOM 582 N N . LYS A 1 75 ? -7.762 -1.853 14.030 1.00 85.31 75 LYS A N 1
ATOM 583 C CA . LYS A 1 75 ? -8.099 -2.998 13.164 1.00 85.31 75 LYS A CA 1
ATOM 584 C C . LYS A 1 75 ? -9.063 -2.656 12.015 1.00 85.31 75 LYS A C 1
ATOM 586 O O . LYS A 1 75 ? -9.750 -3.542 11.511 1.00 85.31 75 LYS A O 1
ATOM 591 N N . LEU A 1 76 ? -9.080 -1.398 11.573 1.00 85.56 76 LEU A N 1
ATOM 592 C CA . LEU A 1 76 ? -9.826 -0.948 10.390 1.00 85.56 76 LEU A CA 1
ATOM 593 C C . LEU A 1 76 ? -9.118 -1.365 9.102 1.00 85.56 76 LEU A C 1
ATOM 595 O O . LEU A 1 76 ? -9.749 -1.721 8.113 1.00 85.56 76 LEU A O 1
ATOM 599 N N . VAL A 1 77 ? -7.787 -1.348 9.131 1.00 88.12 77 VAL A N 1
ATOM 600 C CA . VAL A 1 77 ? -6.934 -1.595 7.970 1.00 88.12 77 VAL A CA 1
ATOM 601 C C . VAL A 1 77 ? -5.794 -2.528 8.373 1.00 88.12 77 VAL A C 1
ATOM 603 O O . VAL A 1 77 ? -5.210 -2.376 9.448 1.00 88.12 77 VAL A O 1
ATOM 606 N N . LYS A 1 78 ? -5.432 -3.487 7.516 1.00 87.38 78 LYS A N 1
ATOM 607 C CA . LYS A 1 78 ? -4.224 -4.315 7.687 1.00 87.38 78 LYS A CA 1
ATOM 608 C C . LYS A 1 78 ? -3.211 -4.006 6.602 1.00 87.38 78 LYS A C 1
ATOM 610 O O . LYS A 1 78 ? -3.556 -3.650 5.484 1.00 87.38 78 LYS A O 1
ATOM 615 N N . THR A 1 79 ? -1.939 -4.173 6.944 1.00 85.56 79 THR A N 1
ATOM 616 C CA . THR A 1 79 ? -0.872 -4.173 5.946 1.00 85.56 79 THR A CA 1
ATOM 617 C C . THR A 1 79 ? -0.847 -5.536 5.275 1.00 85.56 79 THR A C 1
ATOM 619 O O . THR A 1 79 ? -0.680 -6.549 5.959 1.00 85.56 79 THR A O 1
ATOM 622 N N . THR A 1 80 ? -0.960 -5.566 3.954 1.00 78.56 80 THR A N 1
ATOM 623 C CA . THR A 1 80 ? -0.925 -6.816 3.197 1.00 78.56 80 THR A CA 1
ATOM 624 C C . THR A 1 80 ? 0.444 -6.961 2.544 1.00 78.56 80 THR A C 1
ATOM 626 O O . THR A 1 80 ? 0.945 -6.041 1.908 1.00 78.56 80 THR A O 1
ATOM 629 N N . ARG A 1 81 ? 1.068 -8.137 2.687 1.00 65.44 81 ARG A N 1
ATOM 630 C CA . ARG A 1 81 ? 2.321 -8.476 1.984 1.00 65.44 81 ARG A CA 1
ATOM 631 C C . ARG A 1 81 ? 2.089 -8.933 0.542 1.00 65.44 81 ARG A C 1
ATOM 633 O O . ARG A 1 81 ? 2.996 -9.496 -0.061 1.00 65.44 81 ARG A O 1
ATOM 640 N N . LYS A 1 82 ? 0.881 -8.741 0.000 1.00 60.19 82 LYS A N 1
ATOM 641 C CA . LYS A 1 82 ? 0.604 -9.044 -1.402 1.00 60.19 82 LYS A CA 1
ATOM 642 C C . LYS A 1 82 ? 1.567 -8.203 -2.228 1.00 60.19 82 LYS A C 1
ATOM 644 O O . LYS A 1 82 ? 1.509 -6.982 -2.193 1.00 60.19 82 LYS A O 1
ATOM 649 N N . THR A 1 83 ? 2.480 -8.854 -2.930 1.00 57.41 83 THR A N 1
ATOM 650 C CA . THR A 1 83 ? 3.230 -8.222 -4.006 1.00 57.41 83 THR A CA 1
ATOM 651 C C . THR A 1 83 ? 2.213 -7.836 -5.068 1.00 57.41 83 THR A C 1
ATOM 653 O O . THR A 1 83 ? 1.749 -8.700 -5.807 1.00 57.41 83 THR A O 1
ATOM 656 N N . ILE A 1 84 ? 1.813 -6.563 -5.107 1.00 58.28 84 ILE A N 1
ATOM 657 C CA . ILE A 1 84 ? 1.103 -6.034 -6.270 1.00 58.28 84 ILE A CA 1
ATOM 658 C C . ILE A 1 84 ? 2.142 -5.994 -7.378 1.00 58.28 84 ILE A C 1
ATOM 660 O O . ILE A 1 84 ? 3.040 -5.150 -7.382 1.00 58.28 84 ILE A O 1
ATOM 664 N N . ILE A 1 85 ? 2.061 -6.982 -8.260 1.00 59.56 85 ILE A N 1
ATOM 665 C CA . ILE A 1 85 ? 2.786 -6.968 -9.516 1.00 59.56 85 ILE A CA 1
ATOM 666 C C . ILE A 1 85 ? 2.169 -5.809 -10.306 1.00 59.56 85 ILE A C 1
ATOM 668 O O . ILE A 1 85 ? 0.951 -5.781 -10.484 1.00 59.56 85 ILE A O 1
ATOM 672 N N . PRO A 1 86 ? 2.946 -4.790 -10.708 1.00 59.91 86 PRO A N 1
ATOM 673 C CA . PRO A 1 86 ? 2.404 -3.725 -11.536 1.00 59.91 86 PRO A CA 1
ATOM 674 C C . PRO A 1 86 ? 1.746 -4.327 -12.782 1.00 59.91 86 PRO A C 1
ATOM 676 O O . PRO A 1 86 ? 2.329 -5.218 -13.388 1.00 59.91 86 PRO A O 1
ATOM 679 N N . LYS A 1 87 ? 0.577 -3.833 -13.208 1.00 59.84 87 LYS A N 1
ATOM 680 C CA . LYS A 1 87 ? -0.149 -4.398 -14.368 1.00 59.84 87 LYS A CA 1
ATOM 681 C C . LYS A 1 87 ? 0.704 -4.486 -15.640 1.00 59.84 87 LYS A C 1
ATOM 683 O O . LYS A 1 87 ? 0.569 -5.421 -16.415 1.00 59.84 87 LYS A O 1
ATOM 688 N N . TYR A 1 88 ? 1.631 -3.545 -15.842 1.00 60.91 88 TYR A N 1
ATOM 689 C CA . TYR A 1 88 ? 2.564 -3.612 -16.973 1.00 60.91 88 TYR A CA 1
ATOM 690 C C . TYR A 1 88 ? 3.492 -4.834 -16.902 1.00 60.91 88 TYR A C 1
ATOM 692 O O . TYR A 1 88 ? 3.921 -5.329 -17.932 1.00 60.91 88 TYR A O 1
ATOM 700 N N . PHE A 1 89 ? 3.797 -5.314 -15.696 1.00 63.53 89 PHE A N 1
ATOM 701 C CA . PHE A 1 89 ? 4.667 -6.453 -15.428 1.00 63.53 89 PHE A CA 1
ATOM 702 C C . PHE A 1 89 ? 3.932 -7.789 -15.593 1.00 63.53 89 PHE A C 1
ATOM 704 O O . PHE A 1 89 ? 4.562 -8.779 -15.943 1.00 63.53 89 PHE A O 1
ATOM 711 N N . GLU A 1 90 ? 2.606 -7.816 -15.412 1.00 61.78 90 GLU A N 1
ATOM 712 C CA . GLU A 1 90 ? 1.765 -8.964 -15.796 1.00 61.78 90 GLU A CA 1
ATOM 713 C C . GLU A 1 90 ? 1.783 -9.189 -17.315 1.00 61.78 90 GLU A C 1
ATOM 715 O O . GLU A 1 90 ? 1.730 -10.325 -17.775 1.00 61.78 90 GLU A O 1
ATOM 720 N N . ASN A 1 91 ? 1.931 -8.102 -18.079 1.00 66.88 91 ASN A N 1
ATOM 721 C CA . ASN A 1 91 ? 2.002 -8.119 -19.539 1.00 66.88 91 ASN A CA 1
ATOM 722 C C . ASN A 1 91 ? 3.436 -8.217 -20.085 1.00 66.88 91 ASN A C 1
ATOM 724 O O . ASN A 1 91 ? 3.616 -8.254 -21.302 1.00 66.88 91 ASN A O 1
ATOM 728 N N . LEU A 1 92 ? 4.463 -8.221 -19.226 1.00 70.06 92 LEU A N 1
ATOM 729 C CA . LEU A 1 92 ? 5.835 -8.404 -19.687 1.00 70.06 92 LEU A CA 1
ATOM 730 C C . LEU A 1 92 ? 6.033 -9.852 -20.120 1.00 70.06 92 LEU A C 1
ATOM 732 O O . LEU A 1 92 ? 5.768 -10.798 -19.378 1.00 70.06 92 LEU A O 1
ATOM 736 N N . GLU A 1 93 ? 6.570 -10.009 -21.321 1.00 66.81 93 GLU A N 1
ATOM 737 C CA . GLU A 1 93 ? 7.004 -11.293 -21.842 1.00 66.81 93 GLU A CA 1
ATOM 738 C C . GLU A 1 93 ? 7.992 -11.948 -20.865 1.00 66.81 93 GLU A C 1
ATOM 740 O O . GLU A 1 93 ? 9.093 -11.452 -20.607 1.00 66.81 93 GLU A O 1
ATOM 745 N N . THR A 1 94 ? 7.561 -13.054 -20.256 1.00 69.44 94 THR A N 1
ATOM 746 C CA . THR A 1 94 ? 8.329 -13.741 -19.214 1.00 69.44 94 THR A CA 1
ATOM 747 C C . THR A 1 94 ? 9.594 -14.387 -19.778 1.00 69.44 94 THR A C 1
ATOM 749 O O . THR A 1 94 ? 9.726 -14.629 -20.976 1.00 69.44 94 THR A O 1
ATOM 752 N N . ILE A 1 95 ? 10.527 -14.772 -18.904 1.00 59.84 95 ILE A N 1
ATOM 753 C CA . ILE A 1 95 ? 11.704 -15.563 -19.302 1.00 59.84 95 ILE A CA 1
ATOM 754 C C . ILE A 1 95 ? 11.282 -16.840 -20.044 1.00 59.84 95 ILE A C 1
ATOM 756 O O . ILE A 1 95 ? 11.951 -17.236 -20.990 1.00 59.84 95 ILE A O 1
ATOM 760 N N . ALA A 1 96 ? 10.164 -17.462 -19.657 1.00 61.72 96 ALA A N 1
ATOM 761 C CA . ALA A 1 96 ? 9.626 -18.630 -20.348 1.00 61.72 96 ALA A CA 1
ATOM 762 C C . ALA A 1 96 ? 9.169 -18.301 -21.780 1.00 61.72 96 ALA A C 1
ATOM 764 O O . ALA A 1 96 ? 9.402 -19.102 -22.682 1.00 61.72 96 ALA A O 1
ATOM 765 N N . TYR A 1 97 ? 8.591 -17.115 -21.996 1.00 69.12 97 TYR A N 1
ATOM 766 C CA . TYR A 1 97 ? 8.242 -16.615 -23.326 1.00 69.12 97 TYR A CA 1
ATOM 767 C C . TYR A 1 97 ? 9.492 -16.361 -24.180 1.00 69.12 97 TYR A C 1
ATOM 769 O O . TYR A 1 97 ? 9.604 -16.872 -25.289 1.00 69.12 97 TYR A O 1
ATOM 777 N N . TRP A 1 98 ? 10.500 -15.662 -23.656 1.00 61.41 98 TRP A N 1
ATOM 778 C CA . TRP A 1 98 ? 11.747 -15.456 -24.402 1.00 61.41 98 TRP A CA 1
ATOM 779 C C . TRP A 1 98 ? 12.487 -16.771 -24.665 1.00 61.41 98 TRP A C 1
ATOM 781 O O . TRP A 1 98 ? 13.033 -16.978 -25.745 1.00 61.41 98 TRP A O 1
ATOM 791 N N . GLN A 1 99 ? 12.463 -17.707 -23.714 1.00 58.56 99 GLN A N 1
ATOM 792 C CA . GLN A 1 99 ? 13.009 -19.049 -23.905 1.00 58.56 99 GLN A CA 1
ATOM 793 C C . GLN A 1 99 ? 12.248 -19.844 -24.970 1.00 58.56 99 GLN A C 1
ATOM 795 O O . GLN A 1 99 ? 12.890 -20.604 -25.693 1.00 58.56 99 GLN A O 1
ATOM 800 N N . SER A 1 100 ? 10.925 -19.702 -25.093 1.00 62.41 100 SER A N 1
ATOM 801 C CA . SER A 1 100 ? 10.160 -20.387 -26.142 1.00 62.41 100 SER A CA 1
ATOM 802 C C . SER A 1 100 ? 10.451 -19.802 -27.527 1.00 62.41 100 SER A C 1
ATOM 804 O O . SER A 1 100 ? 10.664 -20.573 -28.463 1.00 62.41 100 SER A O 1
ATOM 806 N N . GLN A 1 101 ? 10.598 -18.476 -27.637 1.00 62.81 101 GLN A N 1
ATOM 807 C CA . GLN A 1 101 ? 11.063 -17.807 -28.860 1.00 62.81 101 GLN A CA 1
ATOM 808 C C . GLN A 1 101 ? 12.480 -18.265 -29.253 1.00 62.81 101 GLN A C 1
ATOM 810 O O . GLN A 1 101 ? 12.741 -18.607 -30.407 1.00 62.81 101 GLN A O 1
ATOM 815 N N . LEU A 1 102 ? 13.396 -18.367 -28.283 1.00 57.19 102 LEU A N 1
ATOM 816 C CA . LEU A 1 102 ? 14.773 -18.814 -28.521 1.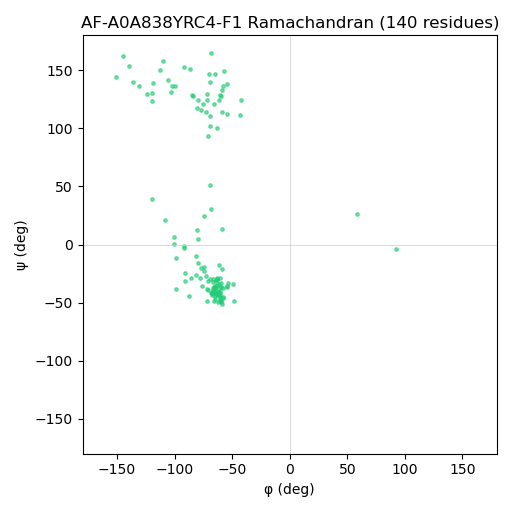00 57.19 102 LEU A CA 1
ATOM 817 C C . LEU A 1 102 ? 14.880 -20.313 -28.839 1.00 57.19 102 LEU A C 1
ATOM 819 O O . LEU A 1 102 ? 15.746 -20.694 -29.624 1.00 57.19 102 LEU A O 1
ATOM 823 N N . ARG A 1 103 ? 13.998 -21.167 -28.298 1.00 56.59 103 ARG A N 1
ATOM 824 C CA . ARG A 1 103 ? 13.933 -22.601 -28.655 1.00 56.59 103 ARG A CA 1
ATOM 825 C C . ARG A 1 103 ? 13.488 -22.830 -30.100 1.00 56.59 103 ARG A C 1
ATOM 827 O O . ARG A 1 103 ? 13.895 -23.821 -30.696 1.00 56.59 103 ARG A O 1
ATOM 834 N N . GLY A 1 104 ? 12.674 -21.929 -30.655 1.00 52.38 104 GLY A N 1
ATOM 835 C CA . GLY A 1 104 ? 12.324 -21.927 -32.078 1.00 52.38 104 GLY A CA 1
ATOM 836 C C . GLY A 1 104 ? 13.458 -21.431 -32.980 1.00 52.38 104 GLY A C 1
ATOM 837 O O . GLY A 1 104 ? 13.481 -21.735 -34.175 1.00 52.38 104 GLY A O 1
ATOM 838 N N . SER A 1 105 ? 14.435 -20.708 -32.422 1.00 53.00 105 SER A N 1
ATOM 839 C CA . SER A 1 105 ? 15.610 -20.281 -33.170 1.00 53.00 105 SER A CA 1
ATOM 840 C C . SER A 1 105 ? 16.523 -21.489 -33.411 1.00 53.00 105 SER A C 1
ATOM 842 O O . SER A 1 105 ? 17.084 -22.081 -32.492 1.00 53.00 105 SER A O 1
ATOM 844 N N . ARG A 1 106 ? 16.671 -21.885 -34.679 1.00 50.75 106 ARG A N 1
ATOM 845 C CA . ARG A 1 106 ? 17.557 -22.970 -35.142 1.00 50.75 106 ARG A CA 1
ATOM 846 C C . ARG A 1 106 ? 19.051 -22.632 -35.004 1.00 50.75 106 ARG A C 1
ATOM 848 O O . ARG A 1 106 ? 19.864 -23.101 -35.801 1.00 50.75 106 ARG A O 1
ATOM 855 N N . PHE A 1 107 ? 19.441 -21.825 -34.020 1.00 51.34 107 PHE A N 1
ATOM 856 C CA . PHE A 1 107 ? 20.847 -21.652 -33.691 1.00 51.34 107 PHE A CA 1
ATOM 857 C C . PHE A 1 107 ? 21.328 -22.942 -33.035 1.00 51.34 107 PHE A C 1
ATOM 859 O O . PHE A 1 107 ? 21.163 -23.165 -31.837 1.00 51.34 107 PHE A O 1
ATOM 866 N N . LYS A 1 108 ? 21.883 -23.828 -33.874 1.00 47.31 108 LYS A N 1
ATOM 867 C CA . LYS A 1 108 ? 22.675 -24.981 -33.452 1.00 47.31 108 LYS A CA 1
ATOM 868 C C . LYS A 1 108 ? 23.602 -24.512 -32.337 1.00 47.31 108 LYS A C 1
ATOM 870 O O . LYS A 1 108 ? 24.330 -23.539 -32.529 1.00 47.31 108 LYS A O 1
ATOM 875 N N . HIS A 1 109 ? 23.529 -25.177 -31.187 1.00 49.41 109 HIS A N 1
ATOM 876 C CA . HIS A 1 109 ? 24.469 -24.990 -30.094 1.00 49.41 109 HIS A CA 1
ATOM 877 C C . HIS A 1 109 ? 25.881 -24.925 -30.677 1.00 49.41 109 HIS A C 1
ATOM 879 O O . HIS A 1 109 ? 26.369 -25.918 -31.212 1.00 49.41 109 HIS A O 1
ATOM 885 N N . SER A 1 110 ? 26.515 -23.751 -30.626 1.00 51.09 110 SER A N 1
ATOM 886 C CA . SER A 1 110 ? 27.953 -23.690 -30.827 1.00 51.09 110 SER A CA 1
ATOM 887 C C . SER A 1 110 ? 28.564 -24.578 -29.749 1.00 51.09 110 SER A C 1
ATOM 889 O O . SER A 1 110 ? 28.138 -24.536 -28.592 1.00 51.09 110 SER A O 1
ATOM 891 N N . GLU A 1 111 ? 29.494 -25.442 -30.142 1.00 51.03 111 GLU A N 1
ATOM 892 C CA . GLU A 1 111 ? 30.139 -26.461 -29.307 1.00 51.03 111 GLU A CA 1
ATOM 893 C C . GLU A 1 111 ? 31.073 -25.833 -28.248 1.00 51.03 111 GLU A C 1
ATOM 895 O O . GLU A 1 111 ? 32.252 -26.155 -28.119 1.00 51.03 111 GLU A O 1
ATOM 900 N N . GLY A 1 112 ? 30.566 -24.872 -27.479 1.00 57.84 112 GLY A N 1
ATOM 901 C CA . GLY A 1 112 ? 31.247 -24.263 -26.354 1.00 57.84 112 GLY A CA 1
ATOM 902 C C . GLY A 1 112 ? 31.046 -25.106 -25.099 1.00 57.84 112 GLY A C 1
ATOM 903 O O . GLY A 1 112 ? 29.920 -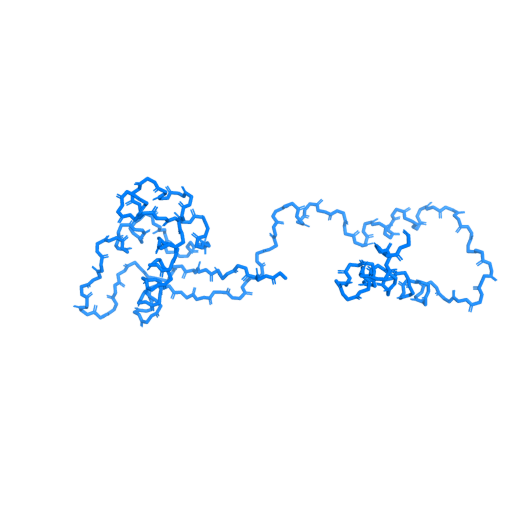25.406 -24.714 1.00 57.84 112 GLY A O 1
ATOM 904 N N . LYS A 1 113 ? 32.149 -25.435 -24.417 1.00 54.47 113 LYS A N 1
ATOM 905 C CA . LYS A 1 113 ? 32.259 -26.281 -23.205 1.00 54.47 113 LYS A CA 1
ATOM 906 C C . LYS A 1 113 ? 31.471 -25.805 -21.961 1.00 54.47 113 LYS A C 1
ATOM 908 O O . LYS A 1 113 ? 31.716 -26.286 -20.854 1.00 54.47 113 LYS A O 1
ATOM 913 N N . SER A 1 114 ? 30.543 -24.857 -22.083 1.00 61.72 114 SER A N 1
ATOM 914 C CA . SER A 1 114 ? 29.730 -24.355 -20.974 1.00 61.72 114 SER A CA 1
ATOM 915 C C . SER A 1 114 ? 28.247 -24.599 -21.235 1.00 61.72 114 SER A C 1
ATOM 917 O O . SER A 1 114 ? 27.688 -24.163 -22.235 1.00 61.72 114 SER A O 1
ATOM 919 N N . SER A 1 115 ? 27.591 -25.307 -20.311 1.00 71.31 115 SER A N 1
ATOM 920 C CA . SER A 1 115 ? 26.152 -25.556 -20.399 1.00 71.31 115 SER A CA 1
ATOM 921 C C . SER A 1 115 ? 25.375 -24.240 -20.485 1.00 71.31 115 SER A C 1
ATOM 923 O O . SER A 1 115 ? 25.761 -23.241 -19.873 1.00 71.31 115 SER A O 1
ATOM 925 N N . THR A 1 116 ? 24.232 -24.250 -21.173 1.00 66.31 116 THR A N 1
ATOM 926 C CA . THR A 1 116 ? 23.318 -23.097 -21.284 1.00 66.31 116 THR A CA 1
ATOM 927 C C . THR A 1 116 ? 23.001 -22.487 -19.914 1.00 66.31 116 THR A C 1
ATOM 929 O O . THR A 1 116 ? 22.919 -21.272 -19.766 1.00 66.31 116 THR A O 1
ATOM 932 N N . ARG A 1 117 ? 22.927 -23.325 -18.868 1.00 61.59 117 ARG A N 1
ATOM 933 C CA . ARG A 1 117 ? 22.773 -22.895 -17.471 1.00 61.59 117 ARG A CA 1
ATOM 934 C C . ARG A 1 117 ? 23.943 -22.038 -16.974 1.00 61.59 117 ARG A C 1
ATOM 936 O O . ARG A 1 117 ? 23.709 -21.035 -16.309 1.00 61.59 117 ARG A O 1
ATOM 943 N N . LYS A 1 118 ? 25.190 -22.416 -17.274 1.00 63.28 118 LYS A N 1
ATOM 944 C CA . LYS A 1 118 ? 26.385 -21.641 -16.895 1.00 63.28 118 LYS A CA 1
ATOM 945 C C . LYS A 1 118 ? 26.454 -20.311 -17.645 1.00 63.28 118 LYS A C 1
ATOM 947 O O . LYS A 1 118 ? 26.736 -19.294 -17.020 1.00 63.28 118 LYS A O 1
ATOM 952 N N . GLN A 1 119 ? 26.146 -20.303 -18.942 1.00 68.88 119 GLN A N 1
ATOM 953 C CA . GLN A 1 119 ? 26.097 -19.067 -19.735 1.00 68.88 119 GLN A CA 1
ATOM 954 C C . GLN A 1 119 ? 25.001 -18.122 -19.230 1.00 68.88 119 GLN A C 1
ATOM 956 O O . GLN A 1 119 ? 25.242 -16.933 -19.045 1.00 68.88 119 GLN A O 1
ATOM 961 N N . TYR A 1 120 ? 23.824 -18.658 -18.899 1.00 70.50 120 TYR A N 1
ATOM 962 C CA . TYR A 1 120 ? 22.736 -17.875 -18.318 1.00 70.50 120 TYR A CA 1
ATOM 963 C C . TYR A 1 120 ? 23.122 -17.241 -16.977 1.00 70.50 120 TYR A C 1
ATOM 965 O O . TYR A 1 120 ? 22.946 -16.040 -16.793 1.00 70.50 120 TYR A O 1
ATOM 973 N N . LEU A 1 121 ? 23.699 -18.019 -16.053 1.00 65.19 121 LEU A N 1
ATOM 974 C CA . LEU A 1 121 ? 24.171 -17.491 -14.767 1.00 65.19 121 LEU A CA 1
ATOM 975 C C . LEU A 1 121 ? 25.237 -16.404 -14.950 1.00 65.19 121 LEU A C 1
ATOM 977 O O . LEU A 1 121 ? 25.232 -15.417 -14.218 1.00 65.19 121 LEU A O 1
ATOM 981 N N . TYR A 1 122 ? 26.110 -16.556 -15.946 1.00 68.69 122 TYR A N 1
ATOM 982 C CA . TYR A 1 122 ? 27.113 -15.556 -16.293 1.00 68.69 122 TYR A CA 1
ATOM 983 C C . TYR A 1 122 ? 26.485 -14.252 -16.808 1.00 68.69 122 TYR A C 1
ATOM 985 O O . TYR A 1 122 ? 26.818 -13.175 -16.313 1.00 68.69 122 TYR A O 1
ATOM 993 N N . HIS A 1 123 ? 25.522 -14.326 -17.730 1.00 69.25 123 HIS A N 1
ATOM 994 C CA . HIS A 1 123 ? 24.822 -13.137 -18.228 1.00 69.25 123 HIS A CA 1
ATOM 995 C C . HIS A 1 123 ? 23.967 -12.463 -17.152 1.00 69.25 123 HIS A C 1
ATOM 997 O O . HIS A 1 123 ? 23.956 -11.237 -17.062 1.00 69.25 123 HIS A O 1
ATOM 1003 N N . LEU A 1 124 ? 23.317 -13.240 -16.284 1.00 66.94 124 LEU A N 1
ATOM 1004 C CA . LEU A 1 124 ? 22.550 -12.711 -15.156 1.00 66.94 124 LEU A CA 1
ATOM 1005 C C . LEU A 1 124 ? 23.461 -12.019 -14.129 1.00 66.94 124 LEU A C 1
ATOM 1007 O O . LEU A 1 124 ? 23.099 -10.987 -13.565 1.00 66.94 124 LEU A O 1
ATOM 1011 N N . TRP A 1 125 ? 24.668 -12.551 -13.917 1.00 68.06 125 TRP A N 1
ATOM 1012 C CA . TRP A 1 125 ? 25.699 -11.906 -13.108 1.00 68.06 125 TRP A CA 1
ATOM 1013 C C . TRP A 1 125 ? 26.189 -10.592 -13.736 1.00 68.06 125 TRP A C 1
ATOM 1015 O O . TRP A 1 125 ? 26.267 -9.592 -13.024 1.00 68.06 125 TRP A O 1
ATOM 1025 N N . ILE A 1 126 ? 26.445 -10.549 -15.052 1.00 65.44 126 ILE A N 1
ATOM 1026 C CA . ILE A 1 126 ? 26.805 -9.307 -15.768 1.00 65.44 126 ILE A CA 1
ATOM 1027 C C . ILE A 1 126 ? 25.689 -8.267 -15.658 1.00 65.44 126 ILE A C 1
ATOM 1029 O O . ILE A 1 126 ? 25.963 -7.116 -15.323 1.00 65.44 126 ILE A O 1
ATOM 1033 N N . PHE A 1 127 ? 24.442 -8.671 -15.899 1.00 68.38 127 PHE A N 1
ATOM 1034 C CA . PHE A 1 127 ? 23.278 -7.796 -15.795 1.00 68.38 127 PHE A CA 1
ATOM 1035 C C . PHE A 1 127 ? 23.167 -7.211 -14.381 1.00 68.38 127 PHE A C 1
ATOM 1037 O O . PHE A 1 127 ? 23.152 -5.996 -14.200 1.00 68.38 127 PHE A O 1
ATOM 1044 N N . ASN A 1 128 ? 23.223 -8.058 -13.349 1.00 64.56 128 ASN A N 1
ATOM 1045 C CA . ASN A 1 128 ? 23.210 -7.596 -11.961 1.00 64.56 128 ASN A CA 1
ATOM 1046 C C . ASN A 1 128 ? 24.405 -6.694 -11.627 1.00 64.56 128 ASN A C 1
ATOM 1048 O O . ASN A 1 128 ? 24.257 -5.759 -10.844 1.00 64.56 128 ASN A O 1
ATOM 1052 N N . LYS A 1 129 ? 25.579 -6.930 -12.225 1.00 64.94 129 LYS A N 1
ATOM 1053 C CA . LYS A 1 129 ? 26.753 -6.064 -12.074 1.00 64.94 129 LYS A CA 1
ATOM 1054 C C . LYS A 1 129 ? 26.522 -4.685 -12.701 1.00 64.94 129 LYS A C 1
ATOM 1056 O O . LYS A 1 129 ? 26.887 -3.694 -12.079 1.00 64.94 129 LYS A O 1
ATOM 1061 N N . GLN A 1 130 ? 25.903 -4.601 -13.880 1.00 60.66 130 GLN A N 1
ATOM 1062 C CA . GLN A 1 130 ? 25.603 -3.327 -14.551 1.00 60.66 130 GLN A CA 1
ATOM 1063 C C . GLN A 1 130 ? 24.608 -2.463 -13.766 1.00 60.66 130 GLN A C 1
ATOM 1065 O O . GLN A 1 130 ? 24.780 -1.250 -13.699 1.00 60.66 130 GLN A O 1
ATOM 1070 N N . PHE A 1 131 ? 23.614 -3.077 -13.120 1.00 60.84 131 PHE A N 1
ATOM 1071 C CA . PHE A 1 131 ? 22.595 -2.357 -12.346 1.00 60.84 131 PHE A CA 1
ATOM 1072 C C . PHE A 1 131 ? 22.938 -2.186 -10.859 1.00 60.84 131 PHE A C 1
ATOM 1074 O O . PHE A 1 131 ? 22.186 -1.548 -10.119 1.00 60.84 131 PHE A O 1
ATOM 1081 N N . ASN A 1 132 ? 24.076 -2.713 -10.395 1.00 58.66 132 ASN A N 1
ATOM 1082 C CA . ASN A 1 132 ? 24.535 -2.485 -9.032 1.00 58.66 132 ASN A CA 1
ATOM 1083 C C . ASN A 1 132 ? 25.228 -1.108 -8.935 1.00 58.66 132 ASN A C 1
ATOM 1085 O O . ASN A 1 132 ? 26.280 -0.907 -9.551 1.00 58.66 132 ASN A O 1
ATOM 1089 N N . PRO A 1 133 ? 24.713 -0.157 -8.132 1.00 53.78 133 PRO A N 1
ATOM 1090 C CA . PRO A 1 133 ? 25.249 1.206 -8.049 1.00 53.78 133 PRO A CA 1
ATOM 1091 C C . PRO A 1 133 ? 26.709 1.282 -7.567 1.00 53.78 133 PRO A C 1
ATOM 1093 O O . PRO A 1 133 ? 27.379 2.284 -7.805 1.00 53.78 133 PRO A O 1
ATOM 1096 N N . ARG A 1 134 ? 27.245 0.224 -6.937 1.00 55.84 134 ARG A N 1
ATOM 1097 C CA . ARG A 1 134 ? 28.677 0.138 -6.588 1.00 55.84 134 ARG A CA 1
ATOM 1098 C C . ARG A 1 134 ? 29.590 -0.108 -7.797 1.00 55.84 134 ARG A C 1
ATOM 1100 O O . ARG A 1 134 ? 30.743 0.305 -7.756 1.00 55.84 134 ARG A O 1
ATOM 1107 N N . CYS A 1 135 ? 29.101 -0.745 -8.862 1.00 49.28 135 CYS A N 1
ATOM 1108 C CA . CYS A 1 135 ? 29.891 -1.056 -10.059 1.00 49.28 135 CYS A CA 1
ATOM 1109 C C . CYS A 1 135 ? 29.817 0.040 -11.136 1.00 49.28 135 CYS A C 1
ATOM 1111 O O . CYS A 1 135 ? 30.764 0.192 -11.902 1.00 49.28 135 CYS A O 1
ATOM 1113 N N . LEU A 1 136 ? 28.748 0.844 -11.153 1.00 45.19 136 LEU A N 1
ATOM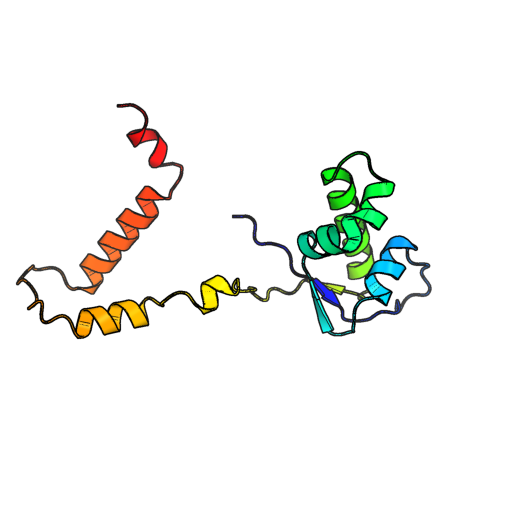 1114 C CA . LEU A 1 136 ? 28.575 1.987 -12.064 1.00 45.19 136 LEU A CA 1
ATOM 1115 C C . LEU A 1 136 ? 29.626 3.095 -11.865 1.00 45.19 136 LEU A C 1
ATOM 1117 O O . LEU A 1 136 ? 30.028 3.737 -12.831 1.00 45.19 136 LEU A O 1
ATOM 1121 N N . ARG A 1 137 ? 30.139 3.280 -10.637 1.00 45.28 137 ARG A N 1
ATOM 1122 C CA . ARG A 1 137 ? 31.188 4.278 -10.340 1.00 45.28 137 ARG A CA 1
ATOM 1123 C C . ARG A 1 137 ? 32.495 4.056 -11.103 1.00 45.28 137 ARG A C 1
ATOM 1125 O O . ARG A 1 137 ? 33.178 5.029 -11.375 1.00 45.28 137 ARG A O 1
ATOM 1132 N N . LEU A 1 138 ? 32.835 2.813 -11.454 1.00 50.31 138 LEU A N 1
ATOM 1133 C CA . LEU A 1 138 ? 34.086 2.499 -12.161 1.00 50.31 138 LEU A CA 1
ATOM 1134 C C . LEU A 1 138 ? 34.018 2.772 -13.672 1.00 50.31 138 LEU A C 1
ATOM 1136 O O . LEU A 1 138 ? 35.058 2.825 -14.319 1.00 50.31 138 LEU A O 1
ATOM 1140 N N . TYR A 1 139 ? 32.818 2.939 -14.235 1.00 46.56 139 TYR A N 1
ATOM 1141 C CA . TYR A 1 139 ? 32.623 3.169 -15.672 1.00 46.56 139 TYR A CA 1
ATOM 1142 C C . TYR A 1 139 ? 32.426 4.644 -16.042 1.00 46.56 139 TYR A C 1
ATOM 1144 O O . TYR A 1 139 ? 32.498 4.973 -17.218 1.00 46.56 139 TYR A O 1
ATOM 1152 N N . LEU A 1 140 ? 32.205 5.527 -15.063 1.00 45.41 140 LEU A N 1
ATOM 1153 C CA . LEU A 1 140 ? 31.988 6.966 -15.281 1.00 45.41 140 LEU A CA 1
ATOM 1154 C C . LEU A 1 140 ? 33.237 7.825 -15.006 1.00 45.41 140 LEU A C 1
ATOM 1156 O O . LEU A 1 140 ? 33.152 9.047 -15.016 1.00 45.41 140 LEU A O 1
ATOM 1160 N N . THR A 1 141 ? 34.388 7.201 -14.747 1.00 46.56 141 THR A N 1
ATOM 1161 C CA . THR A 1 141 ? 35.679 7.880 -14.523 1.00 46.56 141 THR A CA 1
ATOM 1162 C C . THR A 1 141 ? 36.736 7.471 -15.552 1.00 46.56 141 THR A C 1
ATOM 1164 O O . THR A 1 141 ? 37.895 7.258 -15.196 1.00 46.56 141 THR A O 1
ATOM 1167 N N . LYS A 1 142 ? 36.343 7.314 -16.817 1.00 38.03 142 LYS A N 1
ATOM 1168 C CA . LYS A 1 142 ? 37.270 7.253 -17.952 1.00 38.03 142 LYS A CA 1
ATOM 1169 C C . LYS A 1 142 ? 36.877 8.287 -18.986 1.00 38.03 142 LYS A C 1
ATOM 1171 O O . LYS A 1 142 ? 35.658 8.394 -19.235 1.00 38.03 142 LYS A O 1
#

Secondary structure (DSSP, 8-state):
--PPPEEEE--SS-SSS----HHHHHHHHTS-TT-EEEHHHHHHHTHHHHHTT-SSHHHHHHHHHHHHHHHHHTTSEEEE------HHHHTS--HHHHHHHHHHS-------SS-HHHHHHHHHHHHHHHH-HHHHTTTS--

Sequence (142 aa):
MRTATIYEVISITPKSNIKLPEKLQRILSDESVGSIFTISEILNKYSASILSGYKTKEVAYNTLINLLSIAKKEKLVKTTRKTIIPKYFENLETIAYWQSQLRGSRFKHSEGKSSTRKQYLYHLWIFNKQFNPRCLRLYLTK

Foldseek 3Di:
DPQFWKKAFQALDFPDPDDADPVLNVLSVVDDHGDMDTLVVSCVVCVPPQCVPDPDPVVSSVVVVVSVVVCVVSVRMDTDPPPPQPPVNVVDQDPVNVVVVVVPPPPDPDPDPDPPVRVVVVVVVVVCLCPDPVNVVVVVPD

=== Feature glossary ===
Feature key, reading from the visual/contextual features back to the raw sequence:

Rendered structure images. Structure images are PyMOL renders from six orthogonal camera directions. Cartoon representation draws helices as coils and strands as arrows; sticks shows the backbone as bonds; surface shows the solvent-excluded envelope. Rainbow coloring maps sequence position to hue (blue→red, N→C); chain coloring assigns a distinct color per polypeptide.

Contact-map, Ramachandran, and PAE plots. Three diagnostic plots accompany the record. The Cα contact map visualizes the tertiary structure as a 2D adjacency matrix (8 Å cutoff, sequence-local contacts suppressed). The Ramachandran plot shows the distribution of backbone (φ, ψ) torsions, with points in the α and β basins reflecting secondary structure content. The PAE plot shows AlphaFold's inter-residue confidence as a color matrix.

InterPro / GO / CATH / organism. The annotation block draws on four external resources. InterPro: which protein families and domains the sequence belongs to. GO: standardized terms for what the protein does, what process it participates in, and where in the cell it acts. CATH: which structural fold it has in the CATH hierarchy. Organism: the species of origin.

Nearest PDB structures. Structural nearest neighbors (via Foldseek easy-search vs the PDB). Reported per hit: target PDB id, E-value, and alignment TM-score. A TM-score above ~0.5 is the conventional threshold for 'same fold'.

Predicted aligned error. Predicted aligned error is AlphaFold's pairwise confidence. Unlike pLDDT (per-residue), PAE is per-residue-pair and captures whether two parts of the structure are correctly placed relative to each other. Units are ångströms of expected positional error.

Solvent-accessible surface area. SASA measures how much of the protein is reachable by solvent. It is computed by rolling a water-sized probe over the atomic surface and summing the exposed area (Å²). Per-residue SASA distinguishes core (buried, low SASA) from surface (exposed, high SASA) residues; total SASA is a whole-molecule size measure.

B-factor. Crystallographic B-factors measure how much each atom's electron density is smeared out, in Å². They rise in mobile loops and surface residues and fall in the buried interior. In AlphaFold models this column is repurposed to hold pLDDT instead.

pLDDT. For AlphaFold models, the B-factor field carries pLDDT — the model's own estimate of local accuracy on a 0–100 scale. Regions with pLDDT<50 should be treated as essentially unmodeled; they often correspond to intrinsically disordered segments.

Backbone torsions (φ/ψ). φ (phi) and ψ (psi) are the two rotatable backbone dihedrals per residue: φ is the C(i-1)–N–Cα–C torsion, ψ is the N–Cα–C–N(i+1) torsion, both in degrees on (−180°, 180°]. α-helical residues cluster near (−60°, −45°); β-strand residues near (−120°, +130°). A Ramachandran plot is simply a scatter of (φ, ψ) for every residue.

Radius of gyration, Cα contacts, bounding box. Radius of gyration (Rg) is the root-mean-square distance of Cα atoms from their centroid — a single number for overall size and compactness. A globular domain of N residues has Rg ≈ 2.2·N^0.38 Å; an extended or disordered chain has a much larger Rg. The Cα contact count is the number of residue pairs whose Cα atoms are within 8 Å and are more than four positions apart in sequence — a standard proxy for tertiary packing density. The bounding box is the smallest axis-aligned box enclosing all Cα atoms.

Secondary structure (3-state, P-SEA). Three-state secondary structure (P-SEA) collapses the eight DSSP classes into helix (a), strand (b), and coil (c). P-SEA assigns these from Cα geometry alone — distances and angles — without requiring backbone oxygens, so it works on any Cα trace.

Secondary structure (8-state, DSSP). Secondary structure is the local, repeating backbone conformation. DSSP classifies it into eight states by reading the hydrogen-bond network: three helix types (H, G, I), two β types (E, B), two non-regular types (T, S), and unstructured coil (-).

Foldseek 3Di. The Foldseek 3Di string encodes local tertiary geometry as a 20-letter alphabet — one character per residue — derived from the relative positions of nearby Cα atoms. Unlike the amino-acid sequence, 3Di is a direct function of the 3D structure, so two proteins with the same fold have similar 3Di strings even at low sequence identity.

mmCIF coordinates. Structure coordinates are given as an mmCIF _atom_site loop: one row per atom with element, residue name, chain id, sequence number, and x/y/z position in Å. Only the four main-chain atoms per residue are included here; side chains are omitted to keep the record compact.

Sequence. This is the polypeptide sequence — one letter per residue, N-terminus first. Length ranges from a few dozen residues for small domains to over a thousand for large multi-domain proteins.